Protein AF-C5DSB8-F1 (afdb_monomer_lite)

InterPro domains:
  IPR020266 Mitochondrial import receptor subunit Tom6 [PF17112] (11-55)

Structure (mmCIF, N/CA/C/O backbone):
data_AF-C5DSB8-F1
#
_entry.id   AF-C5DSB8-F1
#
loop_
_atom_site.group_PDB
_atom_site.id
_atom_site.type_symbol
_atom_site.label_atom_id
_atom_site.label_alt_id
_atom_site.label_comp_id
_atom_site.label_asym_id
_atom_site.label_entity_id
_atom_site.label_seq_id
_atom_site.pdbx_PDB_ins_code
_atom_site.Cartn_x
_atom_site.Cartn_y
_atom_site.Cartn_z
_atom_site.occupancy
_atom_site.B_iso_or_equiv
_atom_site.auth_seq_id
_atom_site.auth_comp_id
_atom_site.auth_asym_id
_atom_site.auth_atom_id
_atom_site.pdbx_PDB_model_num
ATOM 1 N N . MET A 1 1 ? 0.492 -21.221 49.480 1.00 49.16 1 MET A N 1
ATOM 2 C CA . MET A 1 1 ? -0.639 -20.605 48.752 1.00 49.16 1 MET A CA 1
ATOM 3 C C . MET A 1 1 ? -0.376 -19.110 48.613 1.00 49.16 1 MET A C 1
ATOM 5 O O . MET A 1 1 ? -0.746 -18.340 49.485 1.00 49.16 1 MET A O 1
ATOM 9 N N . SER A 1 2 ? 0.326 -18.703 47.557 1.00 49.28 2 SER A N 1
ATOM 10 C CA . SER A 1 2 ? 0.567 -17.301 47.192 1.00 49.28 2 SER A CA 1
ATOM 11 C C . SER A 1 2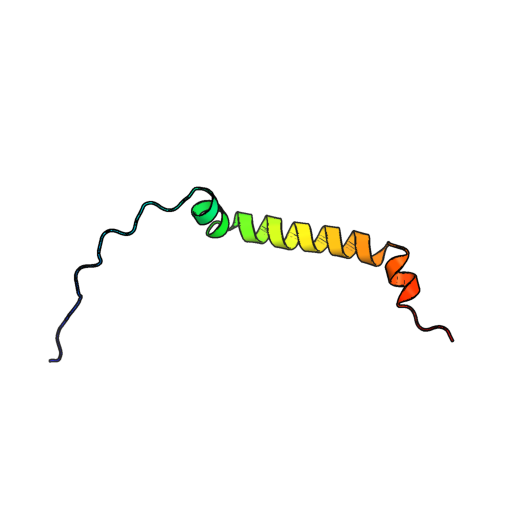 ? -0.620 -16.794 46.372 1.00 49.28 2 SER A C 1
ATOM 13 O O . SER A 1 2 ? -0.590 -16.727 45.146 1.00 49.28 2 SER A O 1
ATOM 15 N N . GLY A 1 3 ? -1.719 -16.534 47.077 1.00 54.84 3 GLY A N 1
ATOM 16 C CA . GLY A 1 3 ? -2.924 -15.954 46.508 1.00 54.84 3 GLY A CA 1
ATOM 17 C C . GLY A 1 3 ? -2.741 -14.464 46.230 1.00 54.84 3 GLY A C 1
ATOM 18 O O . GLY A 1 3 ? -2.529 -13.677 47.142 1.00 54.84 3 GLY A O 1
ATOM 19 N N . MET A 1 4 ? -2.905 -14.104 44.960 1.00 62.72 4 MET A N 1
ATOM 20 C CA . MET A 1 4 ? -3.936 -13.137 44.582 1.00 62.72 4 MET A CA 1
ATOM 21 C C . MET A 1 4 ? -3.769 -11.706 45.118 1.00 62.72 4 MET A C 1
ATOM 23 O O . MET A 1 4 ? -4.619 -11.195 45.836 1.00 62.72 4 MET A O 1
ATOM 27 N N . PHE A 1 5 ? -2.735 -11.006 44.647 1.00 61.44 5 PHE A N 1
ATOM 28 C CA . PHE A 1 5 ? -2.794 -9.545 44.517 1.00 61.44 5 PHE A CA 1
ATOM 29 C C . PHE A 1 5 ? -3.128 -9.178 43.069 1.00 61.44 5 PHE A C 1
ATOM 31 O O . PHE A 1 5 ? -2.268 -8.803 42.276 1.00 61.44 5 PHE A O 1
ATOM 38 N N . SER A 1 6 ? -4.404 -9.302 42.707 1.00 65.50 6 SER A N 1
ATOM 39 C CA . SER A 1 6 ? -4.948 -8.622 41.532 1.00 65.50 6 SER A CA 1
ATOM 40 C C . SER A 1 6 ? -5.284 -7.196 41.954 1.00 65.50 6 SER A C 1
ATOM 42 O O . SER A 1 6 ? -6.362 -6.937 42.482 1.00 65.50 6 SER A O 1
ATOM 44 N N . ALA A 1 7 ? -4.332 -6.276 41.784 1.00 65.81 7 ALA A N 1
ATOM 45 C CA . ALA A 1 7 ? -4.593 -4.856 41.990 1.00 65.81 7 ALA A CA 1
ATOM 46 C C . ALA A 1 7 ? -5.780 -4.416 41.103 1.00 65.81 7 ALA A C 1
ATOM 48 O O . ALA A 1 7 ? -5.835 -4.809 39.931 1.00 65.81 7 ALA A O 1
ATOM 49 N N . PRO A 1 8 ? -6.740 -3.631 41.628 1.00 61.16 8 PRO A N 1
ATOM 50 C CA . PRO A 1 8 ? -7.877 -3.157 40.849 1.00 61.16 8 PRO A CA 1
ATOM 51 C C . PRO A 1 8 ? -7.372 -2.338 39.658 1.00 61.16 8 PRO A C 1
ATOM 53 O O . PRO A 1 8 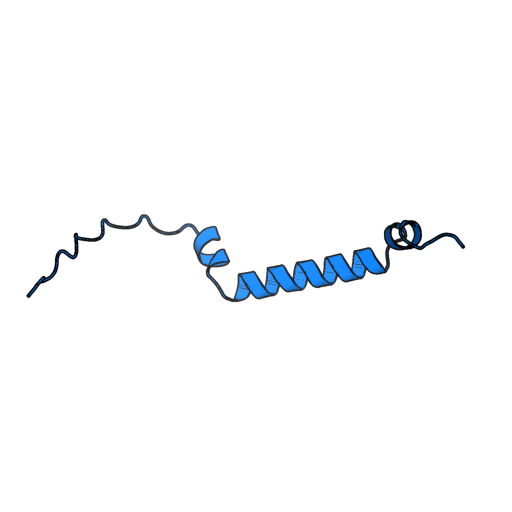? -6.688 -1.326 39.812 1.00 61.16 8 PRO A O 1
ATOM 56 N N . LYS A 1 9 ? -7.680 -2.813 38.448 1.00 64.31 9 LYS A N 1
ATOM 57 C CA . LYS A 1 9 ? -7.307 -2.163 37.192 1.00 64.31 9 LYS A CA 1
ATOM 58 C C . LYS A 1 9 ? -8.013 -0.806 37.139 1.00 64.31 9 LYS A C 1
ATOM 60 O O . LYS A 1 9 ? -9.237 -0.756 37.040 1.00 64.31 9 LYS A O 1
ATOM 65 N N . ALA A 1 10 ? -7.245 0.278 37.240 1.00 70.50 10 ALA A N 1
ATOM 66 C CA . ALA A 1 10 ? -7.771 1.633 37.106 1.00 70.50 10 ALA A CA 1
ATOM 67 C C . ALA A 1 10 ? -8.553 1.778 35.779 1.00 70.50 10 ALA A C 1
ATOM 69 O O . ALA A 1 10 ? -8.165 1.145 34.786 1.00 70.50 10 ALA A O 1
ATOM 70 N N . PRO A 1 11 ? -9.634 2.584 35.731 1.00 69.81 11 PRO A N 1
ATOM 71 C CA . PRO A 1 11 ? -10.418 2.775 34.516 1.00 69.81 11 PRO A CA 1
ATOM 72 C C . PRO A 1 11 ? -9.515 3.262 33.380 1.00 69.81 11 PRO A C 1
ATOM 74 O O . PRO A 1 11 ? -8.918 4.334 33.470 1.00 69.81 11 PRO A O 1
ATOM 77 N N . GLN A 1 12 ? -9.375 2.465 32.316 1.00 75.12 12 GLN A N 1
ATOM 78 C CA . GLN A 1 12 ? -8.647 2.918 31.136 1.00 75.12 12 GLN A CA 1
ATOM 79 C C . GLN A 1 12 ? -9.470 4.003 30.432 1.00 75.12 12 GLN A C 1
ATOM 81 O O . GLN A 1 12 ? -10.671 3.805 30.222 1.00 75.12 12 GLN A O 1
ATOM 86 N N . PRO A 1 13 ? -8.850 5.136 30.055 1.00 79.62 13 PRO A N 1
ATOM 87 C CA . PRO A 1 13 ? -9.540 6.185 29.321 1.00 79.62 13 PRO A CA 1
ATOM 88 C C . PRO A 1 13 ? -10.114 5.629 28.006 1.00 79.62 13 PRO A C 1
ATOM 90 O O . PRO A 1 13 ? -9.524 4.719 27.409 1.00 79.62 13 PRO A O 1
ATOM 93 N N . PRO A 1 14 ? -11.268 6.144 27.542 1.00 84.81 14 PRO A N 1
ATOM 94 C CA . PRO A 1 14 ? -11.909 5.653 26.330 1.00 84.81 14 PRO A CA 1
ATOM 95 C C . PRO A 1 14 ? -10.963 5.789 25.131 1.00 84.81 14 PRO A C 1
ATOM 97 O O . PRO A 1 14 ? -10.416 6.861 24.873 1.00 84.81 14 PRO A O 1
ATOM 100 N N . LYS A 1 15 ? -10.774 4.690 24.390 1.00 87.31 15 LYS A N 1
ATOM 101 C CA . LYS A 1 15 ? -9.877 4.659 23.227 1.00 87.31 15 LYS A CA 1
ATOM 102 C C . LYS A 1 15 ? -10.345 5.629 22.145 1.00 87.31 15 LYS A C 1
ATOM 104 O O . LYS A 1 15 ? -11.536 5.666 21.814 1.00 87.31 15 LYS A O 1
ATOM 109 N N . SER A 1 16 ? -9.402 6.354 21.548 1.00 93.50 16 SER A N 1
ATOM 110 C CA . SER A 1 16 ? -9.685 7.250 20.424 1.00 93.50 16 SER A CA 1
ATOM 111 C C . SER A 1 16 ? -10.132 6.470 19.181 1.00 93.50 16 SER A C 1
ATOM 113 O O . SER A 1 16 ? -9.843 5.279 19.038 1.00 93.50 16 SER A O 1
ATOM 115 N N . ALA A 1 17 ? -10.826 7.134 18.251 1.00 93.88 17 ALA A N 1
ATOM 116 C CA . ALA A 1 17 ? -11.272 6.510 17.000 1.00 93.88 17 ALA A CA 1
ATOM 117 C C . ALA A 1 17 ? -10.102 5.904 16.204 1.00 93.88 17 ALA A C 1
ATOM 119 O O . ALA A 1 17 ? -10.212 4.801 15.675 1.00 93.88 17 ALA A O 1
ATOM 120 N N . PHE A 1 18 ? -8.950 6.578 16.201 1.00 94.44 18 PHE A N 1
ATOM 121 C CA . PHE A 1 18 ? -7.737 6.076 15.563 1.00 94.44 18 PHE A CA 1
ATOM 122 C C . PHE A 1 18 ? -7.171 4.830 16.256 1.00 94.44 18 PHE A C 1
ATOM 124 O O . PHE A 1 18 ? -6.766 3.887 15.581 1.00 94.44 18 PHE A O 1
ATOM 131 N N . GLN A 1 19 ? -7.179 4.783 17.593 1.00 94.75 19 GLN A N 1
ATOM 132 C CA . GLN A 1 19 ? -6.762 3.588 18.336 1.00 94.75 19 GLN A CA 1
ATOM 133 C C . GLN A 1 19 ? -7.677 2.400 18.030 1.00 94.75 19 GLN A C 1
ATOM 135 O O . GLN A 1 19 ? -7.188 1.311 17.750 1.00 94.75 19 GLN A O 1
ATOM 140 N N . LYS A 1 20 ? -8.995 2.625 17.996 1.00 95.19 20 LYS A N 1
ATOM 141 C CA . LYS A 1 20 ? -9.972 1.597 17.610 1.00 95.19 20 LYS A CA 1
ATOM 142 C C . LYS A 1 20 ? -9.756 1.110 16.175 1.00 95.19 20 LYS A C 1
ATOM 144 O O . LYS A 1 20 ? -9.848 -0.085 15.922 1.00 95.19 20 LYS A O 1
ATOM 149 N N . PHE A 1 21 ? -9.435 2.014 15.248 1.00 96.12 21 PHE A N 1
ATOM 150 C CA . PHE A 1 21 ? -9.106 1.645 13.872 1.00 96.12 21 PHE A CA 1
ATOM 151 C C . PHE A 1 21 ? -7.834 0.794 13.799 1.00 96.12 21 PHE A C 1
ATOM 153 O O . PHE A 1 21 ? -7.871 -0.275 13.199 1.00 96.12 21 PHE A O 1
ATOM 160 N N . LYS A 1 22 ? -6.741 1.214 14.449 1.00 96.06 22 LYS A N 1
ATOM 161 C CA . LYS A 1 22 ? -5.463 0.476 14.464 1.00 96.06 22 LYS A CA 1
ATOM 162 C C . LYS A 1 22 ? -5.567 -0.931 15.048 1.00 96.06 22 LYS A C 1
ATOM 164 O O . LYS A 1 22 ? -4.812 -1.807 14.651 1.00 96.06 22 LYS A O 1
ATOM 169 N N . GLU A 1 23 ? -6.472 -1.132 15.999 1.00 95.25 23 GLU A N 1
ATOM 170 C CA . GLU A 1 23 ? -6.742 -2.440 16.604 1.00 95.25 23 GLU A CA 1
ATOM 171 C C . GLU A 1 23 ? -7.677 -3.315 15.752 1.00 95.25 23 GLU A C 1
ATOM 173 O O . GLU A 1 23 ? -7.858 -4.494 16.051 1.00 95.25 23 GLU A O 1
ATOM 178 N N . SER A 1 24 ? -8.281 -2.761 14.697 1.00 96.56 24 SER A N 1
ATOM 179 C CA . SER A 1 24 ? -9.172 -3.507 13.812 1.00 96.56 24 SER A CA 1
ATOM 180 C C . SER A 1 24 ? -8.391 -4.322 12.768 1.00 96.56 24 SER A C 1
ATOM 182 O O . SER A 1 24 ? -7.341 -3.877 12.297 1.00 96.56 24 SER A O 1
ATOM 184 N N . PRO A 1 25 ? -8.933 -5.463 12.298 1.00 96.56 25 PRO A N 1
ATOM 185 C CA . PRO A 1 25 ? -8.341 -6.224 11.192 1.00 96.56 25 PRO A CA 1
ATOM 186 C C . PRO A 1 25 ? -8.178 -5.405 9.902 1.00 96.56 25 PRO A C 1
ATOM 188 O O . PRO A 1 25 ? -7.278 -5.664 9.102 1.00 96.56 25 PRO A O 1
ATOM 191 N N . LEU A 1 26 ? -9.027 -4.389 9.711 1.00 97.56 26 LEU A N 1
ATOM 192 C CA . LEU A 1 26 ? -9.008 -3.524 8.535 1.00 97.56 26 LEU A CA 1
ATOM 193 C C . LEU A 1 26 ? -7.716 -2.706 8.439 1.00 97.56 26 LEU A C 1
ATOM 195 O O . LEU A 1 26 ? -7.240 -2.461 7.333 1.00 97.56 26 LEU A O 1
ATOM 199 N N . TYR A 1 27 ? -7.123 -2.329 9.575 1.00 97.56 27 TYR A N 1
ATOM 200 C CA . TYR A 1 27 ? -5.857 -1.599 9.591 1.00 97.56 27 TYR A CA 1
ATOM 201 C C . TYR A 1 27 ? -4.760 -2.372 8.862 1.00 97.56 27 TYR A C 1
ATOM 203 O O . TYR A 1 27 ? -4.103 -1.818 7.986 1.00 97.56 27 TYR A O 1
ATOM 211 N N . THR A 1 28 ? -4.611 -3.664 9.157 1.00 97.19 28 THR A N 1
ATOM 212 C CA . THR A 1 28 ? -3.611 -4.523 8.511 1.00 97.19 28 THR A CA 1
ATOM 213 C C . THR A 1 28 ? -3.872 -4.679 7.013 1.00 97.19 28 THR A C 1
ATOM 215 O O . THR A 1 28 ? -2.926 -4.676 6.228 1.00 97.19 28 THR A O 1
ATOM 218 N N . ILE A 1 29 ? -5.138 -4.779 6.597 1.00 98.19 29 ILE A N 1
ATOM 219 C CA . ILE A 1 29 ? -5.508 -4.882 5.177 1.00 98.19 29 ILE A CA 1
ATOM 220 C C . ILE A 1 29 ? -5.129 -3.600 4.432 1.00 98.19 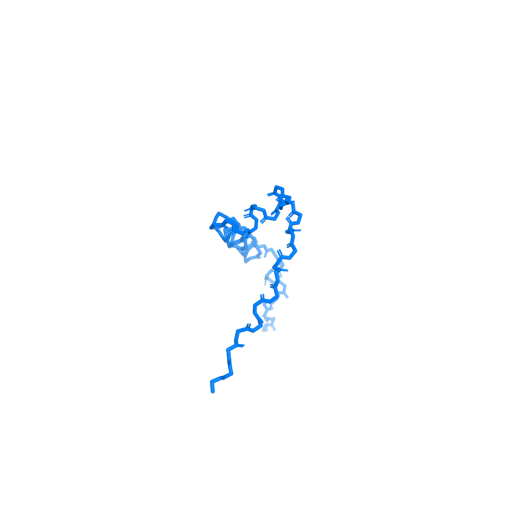29 ILE A C 1
ATOM 222 O O . ILE A 1 29 ? -4.458 -3.665 3.407 1.00 98.19 29 ILE A O 1
ATOM 226 N N . VAL A 1 30 ? -5.518 -2.437 4.959 1.00 98.25 30 VAL A N 1
ATOM 227 C CA . VAL A 1 30 ? -5.214 -1.137 4.343 1.00 98.25 30 VAL A CA 1
ATOM 228 C C . VAL A 1 30 ? -3.711 -0.881 4.333 1.00 98.25 30 VAL A C 1
ATOM 230 O O . VAL A 1 30 ? -3.179 -0.432 3.322 1.00 98.25 30 VAL A O 1
ATOM 233 N N . LEU A 1 31 ? -3.020 -1.200 5.427 1.00 98.25 31 LEU A N 1
ATOM 234 C CA . LEU A 1 31 ? -1.580 -1.009 5.548 1.00 98.25 31 LEU A CA 1
ATOM 235 C C . LEU A 1 31 ? -0.820 -1.838 4.507 1.00 98.25 31 LEU A C 1
ATOM 237 O O . LEU A 1 31 ? -0.042 -1.289 3.731 1.00 98.25 31 LEU A O 1
ATOM 241 N N . ASN A 1 32 ? -1.078 -3.146 4.450 1.00 98.31 32 ASN A N 1
ATOM 242 C CA . ASN A 1 32 ? -0.398 -4.027 3.503 1.00 98.31 32 ASN A CA 1
ATOM 243 C C . ASN A 1 32 ? -0.832 -3.765 2.058 1.00 98.31 32 ASN A C 1
ATOM 245 O O . ASN A 1 32 ? 0.006 -3.790 1.163 1.00 98.31 32 ASN A O 1
ATOM 249 N N . GLY A 1 33 ? -2.110 -3.463 1.821 1.00 98.62 33 GLY A N 1
ATOM 250 C CA . GLY A 1 33 ? -2.594 -3.052 0.503 1.00 98.62 33 GLY A CA 1
ATOM 251 C C . GLY A 1 33 ? -1.916 -1.767 0.021 1.00 98.62 33 GLY A C 1
ATOM 252 O O . GLY A 1 33 ? -1.476 -1.695 -1.124 1.00 98.62 33 GLY A O 1
ATOM 253 N N . GLY A 1 34 ? -1.748 -0.787 0.912 1.00 98.62 34 GLY A N 1
ATOM 254 C CA . GLY A 1 34 ? -1.000 0.437 0.637 1.00 98.62 34 GLY A CA 1
ATOM 255 C C . GLY A 1 34 ? 0.464 0.157 0.305 1.00 98.62 34 GLY A C 1
ATOM 256 O O . GLY A 1 34 ? 0.962 0.651 -0.705 1.00 98.62 34 GLY A O 1
ATOM 257 N N . PHE A 1 35 ? 1.139 -0.687 1.093 1.00 98.62 35 PHE A N 1
ATOM 258 C CA . PHE A 1 35 ? 2.516 -1.095 0.804 1.00 98.62 35 PHE A CA 1
ATOM 259 C C . PHE A 1 35 ? 2.650 -1.849 -0.519 1.00 98.62 35 PHE A C 1
ATOM 261 O O . PHE A 1 35 ? 3.614 -1.622 -1.243 1.00 98.62 35 PHE A O 1
ATOM 268 N N . PHE A 1 36 ? 1.684 -2.696 -0.869 1.00 98.44 36 PHE A N 1
ATOM 269 C CA . PHE A 1 36 ? 1.681 -3.401 -2.145 1.00 98.44 36 PHE A CA 1
ATOM 270 C C . PHE A 1 36 ? 1.588 -2.427 -3.322 1.00 98.44 36 PHE A C 1
ATOM 272 O O . PHE A 1 36 ? 2.429 -2.470 -4.215 1.00 98.44 36 PHE A O 1
ATOM 279 N N . VAL A 1 37 ? 0.619 -1.506 -3.308 1.00 98.62 37 VAL A N 1
ATOM 280 C CA . VAL A 1 37 ? 0.460 -0.513 -4.384 1.00 98.62 37 VAL A CA 1
ATOM 281 C C . VAL A 1 37 ? 1.689 0.391 -4.484 1.00 98.62 37 VAL A C 1
ATOM 283 O O . VAL A 1 37 ? 2.180 0.631 -5.585 1.00 98.62 37 VAL A O 1
ATOM 286 N N . ALA A 1 38 ? 2.225 0.843 -3.348 1.00 98.50 38 ALA A N 1
ATOM 287 C CA . ALA A 1 38 ? 3.450 1.636 -3.318 1.00 98.50 38 ALA A CA 1
ATOM 288 C C . ALA A 1 38 ? 4.649 0.858 -3.885 1.00 98.50 38 ALA A C 1
ATOM 290 O O . ALA A 1 38 ? 5.407 1.404 -4.681 1.00 98.50 38 ALA A O 1
ATOM 291 N N . GLY A 1 39 ? 4.794 -0.424 -3.536 1.00 97.81 39 GLY A N 1
ATOM 292 C CA . GLY A 1 39 ? 5.832 -1.300 -4.076 1.00 97.81 39 GLY A CA 1
ATOM 293 C C . GLY A 1 39 ? 5.695 -1.516 -5.583 1.00 97.81 39 GLY A C 1
ATOM 294 O O . GLY A 1 39 ? 6.679 -1.407 -6.306 1.00 97.81 39 GLY A O 1
ATOM 295 N N . VAL A 1 40 ? 4.476 -1.747 -6.078 1.00 98.19 40 VAL A N 1
ATOM 296 C CA . VAL A 1 40 ? 4.190 -1.887 -7.516 1.00 98.19 40 VAL A CA 1
ATOM 297 C C . VAL A 1 40 ? 4.526 -0.602 -8.274 1.00 98.19 40 VAL A C 1
ATOM 299 O O . VAL A 1 40 ? 5.137 -0.669 -9.340 1.00 98.19 40 VAL A O 1
ATOM 302 N N . ALA A 1 41 ? 4.162 0.558 -7.723 1.00 98.19 41 ALA A N 1
ATOM 303 C CA . ALA A 1 41 ? 4.495 1.853 -8.306 1.00 98.19 41 ALA A CA 1
ATOM 304 C C . ALA A 1 41 ? 6.008 2.105 -8.297 1.00 98.19 41 ALA A C 1
ATOM 306 O O . ALA A 1 41 ? 6.547 2.588 -9.285 1.00 98.19 41 ALA A O 1
ATOM 307 N N . PHE A 1 42 ? 6.699 1.738 -7.215 1.00 97.56 42 PHE A N 1
ATOM 308 C CA . PHE A 1 42 ? 8.149 1.870 -7.102 1.00 97.56 42 PHE A CA 1
ATOM 309 C C . PHE A 1 42 ? 8.888 0.985 -8.115 1.00 97.56 42 PHE A C 1
ATOM 311 O O . PHE A 1 42 ? 9.720 1.501 -8.856 1.00 97.56 42 PHE A O 1
ATOM 318 N N . ILE A 1 43 ? 8.530 -0.303 -8.216 1.00 96.50 43 ILE A N 1
ATOM 319 C CA . ILE A 1 43 ? 9.112 -1.270 -9.172 1.00 96.50 43 ILE A CA 1
ATOM 320 C C . ILE A 1 43 ? 8.952 -0.808 -10.620 1.00 96.50 43 ILE A C 1
ATOM 322 O O . ILE A 1 43 ? 9.873 -0.966 -11.411 1.00 96.50 43 ILE A O 1
ATOM 326 N N . GLN A 1 44 ? 7.806 -0.222 -10.961 1.00 95.94 44 GLN A N 1
ATOM 327 C CA . GLN A 1 44 ? 7.542 0.289 -12.309 1.00 95.94 44 GLN A CA 1
ATOM 328 C C . GLN A 1 44 ? 8.027 1.729 -12.528 1.00 95.94 44 GLN A C 1
ATOM 330 O O . GLN A 1 44 ? 7.848 2.274 -13.616 1.00 95.94 44 GLN A O 1
ATOM 335 N N . SER A 1 45 ? 8.598 2.377 -11.510 1.00 96.19 45 SER A N 1
ATOM 336 C CA . SER A 1 45 ? 9.111 3.739 -11.638 1.00 96.19 45 SER A CA 1
ATOM 337 C C . SER A 1 45 ? 10.557 3.750 -12.152 1.00 96.19 45 SER A C 1
ATOM 339 O O . SER A 1 45 ? 11.323 2.844 -11.825 1.00 96.19 45 SER A O 1
ATOM 341 N N . PRO A 1 46 ? 10.994 4.830 -12.828 1.00 93.56 46 PRO A N 1
ATOM 342 C CA . PRO A 1 46 ? 12.389 4.999 -13.252 1.00 93.56 46 PRO A CA 1
ATOM 343 C C . PRO A 1 46 ? 13.408 4.992 -12.103 1.00 93.56 46 PRO A C 1
ATOM 345 O O . PRO A 1 46 ? 14.603 4.820 -12.330 1.00 93.56 46 PRO A O 1
ATOM 348 N N . LEU A 1 47 ? 12.958 5.173 -10.852 1.00 94.75 47 LEU A N 1
ATOM 349 C CA . LEU A 1 47 ? 13.828 5.059 -9.678 1.00 94.75 47 LEU A CA 1
ATOM 350 C C . LEU A 1 47 ? 14.440 3.661 -9.567 1.00 94.75 47 LEU A C 1
ATOM 352 O O . LEU A 1 47 ? 15.570 3.526 -9.111 1.00 94.75 47 LEU A O 1
ATOM 356 N N . MET A 1 48 ? 13.713 2.631 -9.997 1.00 94.62 48 MET A N 1
ATOM 357 C CA . MET A 1 48 ? 14.211 1.262 -9.970 1.00 94.62 48 MET A CA 1
ATOM 358 C C . MET A 1 48 ? 15.234 0.984 -11.067 1.00 94.62 48 MET A C 1
ATOM 360 O O . MET A 1 48 ? 16.177 0.234 -10.826 1.00 94.62 48 MET A O 1
ATOM 364 N N . ASP A 1 49 ? 15.144 1.668 -12.207 1.00 91.12 49 ASP A N 1
ATOM 365 C CA . ASP A 1 49 ? 16.169 1.595 -13.254 1.00 91.12 49 ASP A CA 1
ATOM 366 C C . ASP A 1 49 ? 17.500 2.191 -12.776 1.00 91.12 49 ASP A C 1
ATOM 368 O O . ASP A 1 49 ? 1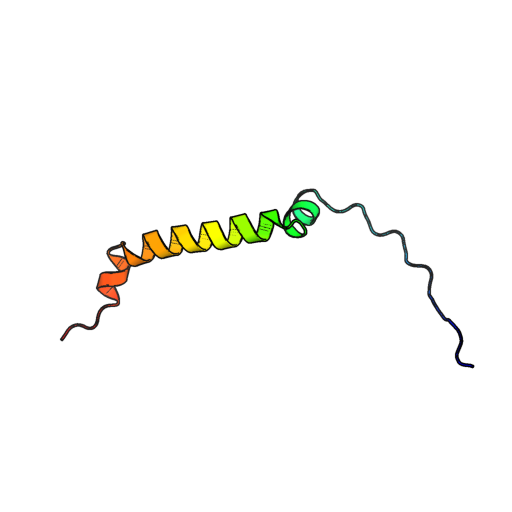8.570 1.687 -13.108 1.00 91.12 49 ASP A O 1
ATOM 372 N N . MET A 1 50 ? 17.455 3.219 -11.921 1.00 92.88 50 MET A N 1
ATOM 373 C CA . MET A 1 50 ? 18.657 3.795 -11.304 1.00 92.88 50 MET A CA 1
ATOM 374 C C . MET A 1 50 ? 19.346 2.838 -10.321 1.00 92.88 50 MET A C 1
ATOM 376 O O . MET A 1 50 ? 20.522 3.023 -10.011 1.00 92.88 50 MET A O 1
ATOM 380 N N . MET A 1 51 ? 18.623 1.839 -9.808 1.00 90.81 51 MET A N 1
ATOM 381 C CA . MET A 1 51 ? 19.166 0.811 -8.918 1.00 90.81 51 MET A CA 1
ATOM 382 C C . MET A 1 51 ? 19.742 -0.386 -9.681 1.00 90.81 51 MET A C 1
ATOM 384 O O . MET A 1 51 ? 20.412 -1.225 -9.075 1.00 90.81 51 MET A O 1
ATOM 388 N N . ALA A 1 52 ? 19.478 -0.492 -10.986 1.00 89.44 52 ALA A N 1
ATOM 389 C CA . ALA A 1 52 ? 20.008 -1.569 -11.803 1.00 89.44 52 ALA A CA 1
ATOM 390 C C . ALA A 1 52 ? 21.533 -1.409 -11.979 1.00 89.44 52 ALA A C 1
ATOM 392 O O . ALA A 1 52 ? 22.013 -0.302 -12.241 1.00 89.44 52 ALA A O 1
ATOM 393 N N . PRO A 1 53 ? 22.318 -2.496 -11.856 1.00 90.00 53 PRO A N 1
ATOM 394 C CA . PRO A 1 53 ? 23.745 -2.456 -12.140 1.00 90.00 53 PRO A CA 1
ATOM 395 C C . PRO A 1 53 ? 23.999 -2.032 -13.585 1.00 90.00 53 PRO A C 1
ATOM 397 O O . PRO A 1 53 ? 23.400 -2.570 -14.516 1.00 90.00 53 PRO A O 1
ATOM 400 N N . GLN A 1 54 ? 24.923 -1.096 -13.765 1.00 79.69 54 GLN A N 1
ATOM 401 C CA . GLN A 1 54 ? 25.433 -0.730 -15.081 1.00 79.69 54 GLN A CA 1
ATOM 402 C C . GLN A 1 54 ? 26.585 -1.693 -15.400 1.00 79.69 54 GLN A C 1
ATOM 404 O O . GLN A 1 54 ? 27.618 -1.640 -14.731 1.00 79.69 54 GLN A O 1
ATOM 409 N N . LEU A 1 55 ? 26.358 -2.630 -16.329 1.00 73.31 55 LEU A N 1
ATOM 410 C CA . LEU A 1 55 ? 27.381 -3.548 -16.852 1.00 73.31 55 LEU A CA 1
ATOM 411 C C . LEU A 1 55 ? 28.222 -2.872 -17.937 1.00 73.31 55 LEU A C 1
ATOM 413 O O . LEU A 1 55 ? 27.621 -2.160 -18.774 1.00 73.31 55 LEU A O 1
#

pLDDT: mean 87.29, std 14.48, range [49.16, 98.62]

Organism: Zygosaccharomyces rouxii (strain ATCC 2623 / CBS 732 / NBRC 1130 / NCYC 568 / NRRL Y-229) (NCBI:txid559307)

Radius of gyration: 23.13 Å; chains: 1; bounding box: 39×28×66 Å

Secondary structure (DSSP, 8-state):
---------PPPPPPPHHHHHHTSHHHHHHHHHHHHHHHHHHHTSHHHHTTS---

Sequence (55 aa):
MSGMFSAPKAPQPPKSAFQKFKESPLYTIVLNGGFFVAGVAFIQSPLMDMMAPQL

Foldseek 3Di:
DPDDPPDPDDDDPDDDPVRVVCPDPVVVVCVVVVVVVVVVCCCPDCVVVVVDDDD

=== Feature glossary ===
Reading guide. The protein is described through the following features:

Foldseek 3Di. A 3Di character summarizes, for each residue, the relative orientation of the Cα frame of its nearest spatial neighbor. Because it encodes fold topology rather than chemistry, 3Di alignments detect remote structural similarity that sequence alignment misses.

Contact-map, Ramachandran, and PAE plots. Plot images: a contact map (which residues are close in 3D, as an N×N binary image), a Ramachandran scatter (backbone torsion angles, revealing secondary-structure composition at a glance), and — for AlphaFold structures — a PAE heatmap (pairwise prediction confidence).

Radius of gyration, Cα contacts, bounding box. Radius of gyration (Rg) is the root-mean-square distance of Cα atoms from their centroid — a single number for overall size and compactness. A globular domain of N residues has Rg ≈ 2.2·N^0.38 Å; an extended or disordered chain h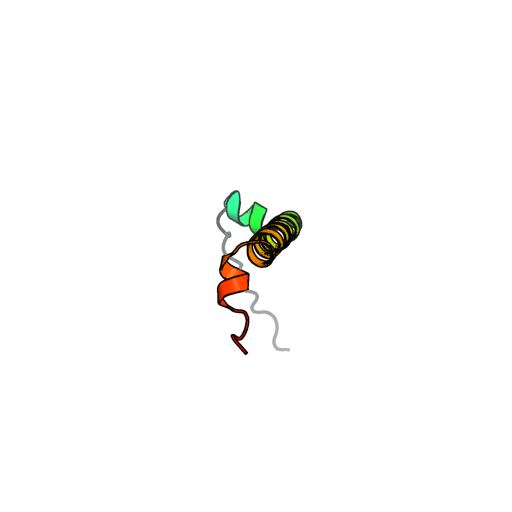as a much larger Rg. The Cα contact count is the number of residue pairs whose Cα atoms are within 8 Å and are more than four positions apart in sequence — a standard proxy for tertiary packing density. The bounding box is the smallest axis-aligned box enclosing all Cα atoms.

Secondary structure (8-state, DSSP). Eight-state secondary structure (DSSP): H is the canonical α-helix, G the tighter 3₁₀-helix, I the wider π-helix; E/B are β-structure, T and S are turns and bends, and '-' is everything else. DSSP derives these from the pattern of main-chain N–H···O=C hydrogen bonds, not from the sequence.

B-factor. B-factor (Debye–Waller factor) reflects atomic displacement in the crystal lattice. It is an experimental observable (units Å²), not a prediction; low values mean the atom is pinned down, high values mean it moves or is heterogeneous across the crystal.

pLDDT. pLDDT is the predicted lDDT-Cα score: AlphaFold's confidence that the local environment of each residue (all inter-atomic distances within 15 Å) is correctly placed. It is a per-residue number between 0 and 100, with higher meaning more reliable.

Nearest PDB structures. Nearest PDB neighbors are the top structural matches found by Foldseek when searching this structure against the entire Protein Data Bank. Each hit reports a TM-score (0 to 1; >0.5 almost always implies the same fold) and an E-value. These are *structural* homologs — they may share no detectable sequence similarity.

Solvent-accessible surface area. Accessible surface area quantifies burial. A residue with SASA near zero is packed into the hydrophobic core; one with SASA >100 Å² sits on the surface. Computed here via the Shrake–Rupley numerical algorithm with a 1.4 Å probe.

Rendered structure images. Structure images are PyMOL renders from six orthogonal camera directions. Cartoon representation draws helices as coils and strands as arrows; sticks shows the backbone as bonds; surface shows the solvent-excluded envelope. Rainbow coloring maps sequence position to hue (blue→red, N→C); chain coloring assigns a distinct color per polypeptide.

Backbone torsions (φ/ψ). φ (phi) and ψ (psi) are the two rotatable backbone dihedrals per residue: φ is the C(i-1)–N–Cα–C torsion, ψ is the N–Cα–C–N(i+1) torsion, both in degrees on (−180°, 180°]. α-helical residues cluster near (−60°, −45°); β-strand r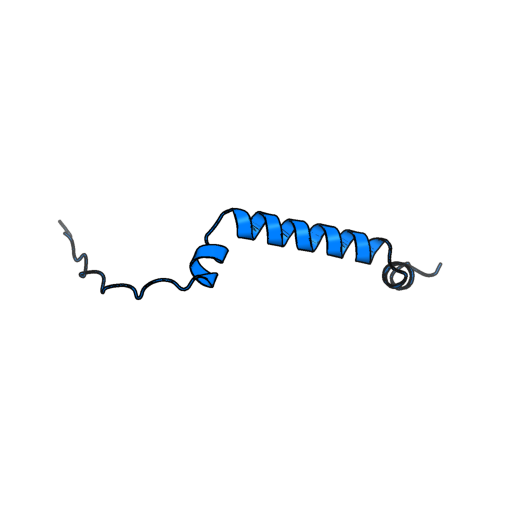esidues near (−120°, +130°). A Ramachandran plot is simply a scatter of (φ, ψ) for every residue.

Predicted aligned error. Predicted Aligned Error (PAE) is an AlphaFold confidence matrix: entry (i, j) is the expected error in the position of residue j, in ångströms, when the prediction is superimposed on the true structure at residue i. Low PAE within a block of residues means that block is internally rigid and well-predicted; high PAE between two blocks means their relative placement is uncertain even if each block individually is confident.

mmCIF coordinates. Structure coordinates are given as an mmCIF _atom_site loop: one row per atom with element, residue name, chain id, sequence number, and x/y/z position in Å. Only the four main-chain atoms per residue are included here; side chains are omitted to keep the record compact.

InterPro / GO / CATH / organism. Database cross-references. InterPro integrates a dozen domain/family signature databases into unified entries with residue-range hits. GO terms attach function/process/location labels with evidence codes. CATH codes position the fold in a four-level structural taxonomy. Organism is the NCBI-taxonomy species name.

Secondary structure (3-state, P-SEA). SS3 is a coarse helix/strand/coil call (letters a/b/c) made by the P-SEA algorithm from inter-Cα distances and dihedrals. It is less detailed than DSSP but needs only Cα positions.

Sequence. Sequence gives the chain of amino acids in standard one-letter code (A=alanine, C=cysteine, …, Y=tyrosine), read N→C. It is the only feature that is directly encoded by the gene; all structural features are derived from the folded form of this sequence.